Protein AF-Q0P9N2-F1 (afdb_monomer)

Radius of gyration: 19.95 Å; Cα contacts (8 Å, |Δi|>4): 120; chains: 1; bounding box: 55×49×36 Å

Organism: Campylobacter jejuni subsp. jejuni serotype O:2 (strain ATCC 700819 / NCTC 11168) (NCBI:txid192222)

Foldseek 3Di:
DVVVVVVVVVVVVCVVVVVCVVVVVLLADDLPDFADLVVLLVLCVVLPVCVQQNSLQQDDDVPDDRLLPDQLSVQSVLLVCLCPDPDPDPVSVVSNVSSVVDDSVNSLSPSCNNHPRNSNVVVVVVVVPPPDDQDQDPPRDRDD

Nearest PDB structures (foldseek):
  8yts-assembly2_B  TM=8.334E-01  e=1.254E-03  Thioalkalivibrio paradoxus ARh 1
  2zzs-assembly1_A  TM=8.441E-01  e=7.530E-03  Vibrio parahaemolyticus RIMD 2210633
  2zzs-assembly29_3  TM=8.317E-01  e=1.661E-02  Vibrio parahaemolyticus RIMD 2210633
  1cno-assembly1_A  TM=7.887E-01  e=2.669E-02  Marinobacter nauticus
  8uf3-assembly2_B  TM=7.961E-01  e=9.460E-02  Neisseria gonorrhoeae F62

Mean predicted aligned error: 12.49 Å

Structure (mmCIF, N/CA/C/O backbone):
data_AF-Q0P9N2-F1
#
_entry.id   AF-Q0P9N2-F1
#
loop_
_atom_site.group_PDB
_atom_site.id
_atom_site.type_symbol
_atom_site.label_atom_id
_atom_site.label_alt_id
_atom_site.label_comp_id
_atom_site.label_asym_id
_atom_site.label_entity_id
_atom_site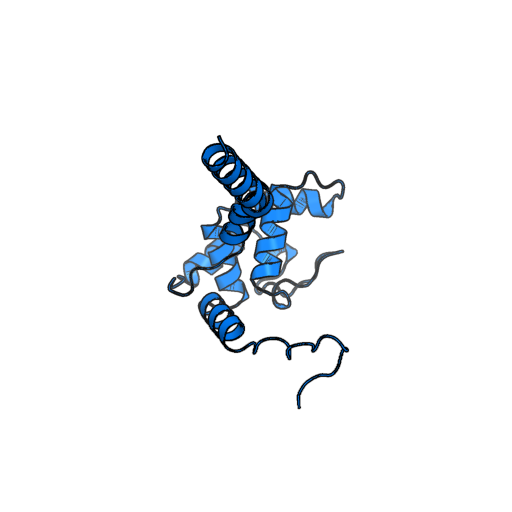.label_seq_id
_atom_site.pdbx_PDB_ins_code
_atom_site.Cartn_x
_atom_site.Cartn_y
_atom_site.Cartn_z
_atom_site.occupancy
_atom_site.B_iso_or_equiv
_atom_site.auth_seq_id
_atom_site.auth_comp_id
_atom_site.auth_asym_id
_atom_site.auth_atom_id
_atom_site.pdbx_PDB_model_num
ATOM 1 N N . MET A 1 1 ? 36.199 34.100 12.956 1.00 62.41 1 MET A N 1
ATOM 2 C CA . MET A 1 1 ? 35.433 33.993 11.688 1.00 62.41 1 MET A CA 1
ATOM 3 C C . MET A 1 1 ? 35.110 32.551 11.275 1.00 62.41 1 MET A C 1
ATOM 5 O O . MET A 1 1 ? 34.049 32.346 10.703 1.00 62.41 1 MET A O 1
ATOM 9 N N . ILE A 1 2 ? 35.939 31.557 11.616 1.00 66.62 2 ILE A N 1
ATOM 10 C CA . ILE A 1 2 ? 35.771 30.141 11.218 1.00 66.62 2 ILE A CA 1
ATOM 11 C C . ILE A 1 2 ? 34.466 29.489 11.731 1.00 66.62 2 ILE A C 1
ATOM 13 O O . ILE A 1 2 ? 33.790 28.801 10.974 1.00 66.62 2 ILE A O 1
ATOM 17 N N . ALA A 1 3 ? 34.036 29.774 12.966 1.00 63.50 3 ALA A N 1
ATOM 18 C CA . ALA A 1 3 ? 32.815 29.181 13.533 1.00 63.50 3 ALA A CA 1
ATOM 19 C C . ALA A 1 3 ? 31.517 29.569 12.787 1.00 63.50 3 ALA A C 1
ATOM 21 O O . ALA A 1 3 ? 30.598 28.760 12.688 1.00 63.50 3 ALA A O 1
ATOM 22 N N . ARG A 1 4 ? 31.448 30.777 12.200 1.00 62.47 4 ARG A N 1
ATOM 23 C CA . ARG A 1 4 ? 30.291 31.211 11.387 1.00 62.47 4 ARG A CA 1
ATOM 24 C C . ARG A 1 4 ? 30.214 30.465 10.054 1.00 62.47 4 ARG A C 1
ATOM 26 O O . AR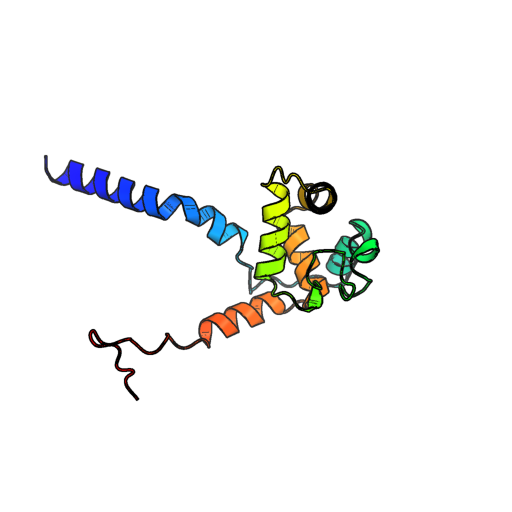G A 1 4 ? 29.117 30.201 9.583 1.00 62.47 4 ARG A O 1
ATOM 33 N N . TRP A 1 5 ? 31.354 30.099 9.470 1.00 62.41 5 TRP A N 1
ATOM 34 C CA . TRP A 1 5 ? 31.401 29.357 8.207 1.00 62.41 5 TRP A CA 1
ATOM 35 C C . TRP A 1 5 ? 30.996 27.889 8.382 1.00 62.41 5 TRP A C 1
ATOM 37 O O . TRP A 1 5 ? 30.289 27.362 7.531 1.00 62.41 5 TRP A O 1
ATOM 47 N N . LEU A 1 6 ? 31.351 27.262 9.510 1.00 66.00 6 LEU A N 1
ATOM 48 C CA . LEU A 1 6 ? 30.909 25.900 9.841 1.00 66.00 6 LEU A CA 1
ATOM 49 C C . LEU A 1 6 ? 29.392 25.815 10.071 1.00 66.00 6 LEU A C 1
ATOM 51 O O . LEU A 1 6 ? 28.756 24.854 9.651 1.00 66.00 6 LEU A O 1
ATOM 55 N N . PHE A 1 7 ? 28.791 26.836 10.690 1.00 63.97 7 PHE A N 1
ATOM 56 C CA . PHE A 1 7 ? 27.338 26.883 10.884 1.00 63.97 7 PHE A CA 1
ATOM 57 C C . PHE A 1 7 ? 26.585 27.058 9.558 1.00 63.97 7 PHE A C 1
ATOM 59 O O . PHE A 1 7 ? 25.590 26.380 9.315 1.00 63.97 7 PHE A O 1
ATOM 66 N N . ILE A 1 8 ? 27.087 27.928 8.675 1.00 66.50 8 ILE A N 1
ATOM 67 C CA . ILE A 1 8 ? 26.497 28.145 7.347 1.00 66.50 8 ILE A CA 1
ATOM 68 C C . ILE A 1 8 ? 26.666 26.898 6.471 1.00 66.50 8 ILE A C 1
ATOM 70 O O . ILE A 1 8 ? 25.713 26.520 5.795 1.00 66.50 8 ILE A O 1
ATOM 74 N N . SER A 1 9 ? 27.819 26.215 6.512 1.00 66.06 9 SER A N 1
ATOM 75 C CA . SER A 1 9 ? 27.999 24.974 5.746 1.00 66.06 9 SER A CA 1
ATOM 76 C C . SER A 1 9 ? 27.130 23.837 6.283 1.00 66.06 9 SER A C 1
ATOM 78 O O . SER A 1 9 ? 26.560 23.106 5.483 1.00 66.06 9 SER A O 1
ATOM 80 N N . SER A 1 10 ? 26.942 23.731 7.602 1.00 65.69 10 SER A N 1
ATOM 81 C CA . SER A 1 10 ? 26.029 22.755 8.209 1.00 65.69 10 SER A CA 1
ATOM 82 C C . SER A 1 10 ? 24.581 22.981 7.767 1.00 65.69 10 SER A C 1
ATOM 84 O O . SER A 1 10 ? 23.921 22.041 7.338 1.00 65.69 10 SER A O 1
ATOM 86 N N . ILE A 1 11 ? 24.106 24.233 7.747 1.00 66.44 11 ILE A N 1
ATOM 87 C CA . ILE A 1 11 ? 22.771 24.562 7.222 1.00 66.44 11 ILE A CA 1
ATOM 88 C C . ILE A 1 11 ? 22.680 24.259 5.724 1.00 66.44 11 ILE A C 1
ATOM 90 O O . ILE A 1 11 ? 21.651 23.773 5.275 1.00 66.44 11 ILE A O 1
ATOM 94 N N . PHE A 1 12 ? 23.740 24.495 4.945 1.00 63.91 12 PHE A N 1
ATOM 95 C CA . PHE A 1 12 ? 23.752 24.183 3.513 1.00 63.91 12 PHE A CA 1
ATOM 96 C C . PHE A 1 12 ? 23.729 22.673 3.248 1.00 63.91 12 PHE A C 1
ATOM 98 O O . PHE A 1 12 ? 23.026 22.222 2.353 1.00 63.91 12 PHE A O 1
ATOM 105 N N . VAL A 1 13 ? 24.437 21.882 4.058 1.00 65.31 13 VAL A N 1
ATOM 106 C CA . VAL A 1 13 ? 24.376 20.416 4.030 1.00 65.31 13 VAL A CA 1
ATOM 107 C C . VAL A 1 13 ? 22.976 19.960 4.436 1.00 65.31 13 VAL A C 1
ATOM 109 O O . VAL A 1 13 ? 22.335 19.244 3.680 1.00 65.31 13 VAL A O 1
ATOM 112 N N . VAL A 1 14 ? 22.427 20.448 5.550 1.00 63.44 14 VAL A N 1
ATOM 113 C CA . VAL A 1 14 ? 21.053 20.132 5.973 1.00 63.44 14 VAL A CA 1
ATOM 114 C C . VAL A 1 14 ? 20.014 20.626 4.968 1.00 63.44 14 VAL A C 1
ATOM 116 O O . VAL A 1 14 ? 18.983 19.994 4.855 1.00 63.44 14 VAL A O 1
ATOM 119 N N . ALA A 1 15 ? 20.248 21.687 4.196 1.00 62.34 15 ALA A N 1
ATOM 120 C CA . ALA A 1 15 ? 19.352 22.113 3.121 1.00 62.34 15 ALA A CA 1
ATOM 121 C C . ALA A 1 15 ? 19.477 21.202 1.890 1.00 62.34 15 ALA A C 1
ATOM 123 O O . ALA A 1 15 ? 18.463 20.781 1.347 1.00 62.34 15 ALA A O 1
ATOM 124 N N . LEU A 1 16 ? 20.696 20.821 1.494 1.00 61.38 16 LEU A N 1
ATOM 125 C CA . LEU A 1 16 ? 20.936 19.865 0.405 1.00 61.38 16 LEU A CA 1
ATOM 126 C C . LEU A 1 16 ? 20.373 18.468 0.726 1.00 61.38 16 LEU A C 1
ATOM 128 O O . LEU A 1 16 ? 19.844 17.810 -0.165 1.00 61.38 16 LEU A O 1
ATOM 132 N N . PHE A 1 17 ? 20.418 18.041 1.992 1.00 58.56 17 PHE A N 1
ATOM 133 C CA . PHE A 1 17 ? 19.788 16.806 2.482 1.00 58.56 17 PHE A CA 1
ATOM 134 C C . PHE A 1 17 ? 18.308 16.994 2.886 1.00 58.56 17 PHE A C 1
ATOM 136 O O . PHE A 1 17 ? 17.522 16.050 2.856 1.00 58.56 17 PHE A O 1
ATOM 143 N N . GLY A 1 18 ? 17.897 18.208 3.248 1.00 52.12 18 GLY A N 1
ATOM 144 C CA . GLY A 1 18 ? 16.597 18.520 3.856 1.00 52.12 18 GLY A CA 1
ATOM 145 C C . GLY A 1 18 ? 15.463 18.687 2.856 1.00 52.12 18 GLY A C 1
ATOM 146 O O . GLY A 1 18 ? 14.298 18.598 3.238 1.00 52.12 18 GLY A O 1
ATOM 147 N N . ILE A 1 19 ? 15.779 18.840 1.569 1.00 55.50 19 ILE A N 1
ATOM 148 C CA . ILE A 1 19 ? 14.774 18.937 0.501 1.00 55.50 19 ILE A CA 1
ATOM 149 C C . ILE A 1 19 ? 14.008 17.607 0.298 1.00 55.50 19 ILE A C 1
ATOM 151 O O . ILE A 1 19 ? 12.974 17.609 -0.360 1.00 55.50 19 ILE A O 1
ATOM 155 N N . ASN A 1 20 ? 14.399 16.489 0.930 1.00 54.12 20 ASN A N 1
ATOM 156 C CA . ASN A 1 20 ? 13.637 15.229 0.857 1.00 54.12 20 ASN A CA 1
ATOM 157 C C . ASN A 1 20 ? 13.001 14.739 2.166 1.00 54.12 20 ASN A C 1
ATOM 159 O O . ASN A 1 20 ? 12.332 13.707 2.158 1.00 54.12 20 ASN A O 1
ATOM 163 N N . LEU A 1 21 ? 13.122 15.464 3.285 1.00 54.53 21 LEU A N 1
ATOM 164 C CA . LEU A 1 21 ? 12.542 14.980 4.546 1.00 54.53 21 LEU A CA 1
ATOM 165 C C . LEU A 1 21 ? 11.005 14.981 4.508 1.00 54.53 21 LEU A C 1
ATOM 167 O O . LEU A 1 21 ? 10.366 14.080 5.043 1.00 54.53 21 LEU A O 1
ATOM 171 N N . LYS A 1 22 ? 10.404 15.956 3.812 1.00 51.25 22 LYS A N 1
ATOM 172 C CA . LYS A 1 22 ? 8.953 15.982 3.591 1.00 51.25 22 LYS A CA 1
ATOM 173 C C . LYS A 1 22 ? 8.500 14.769 2.783 1.00 51.25 22 LYS A C 1
ATOM 175 O O . LYS A 1 22 ? 7.534 14.137 3.186 1.00 51.25 22 LYS A O 1
ATOM 180 N N . SER A 1 23 ? 9.227 14.424 1.718 1.00 58.38 23 SER A N 1
ATOM 181 C CA . SER A 1 23 ? 8.975 13.210 0.938 1.00 58.38 23 SER A CA 1
ATOM 182 C C . SER A 1 23 ? 9.000 11.982 1.843 1.00 58.38 23 SER A C 1
ATOM 184 O O . SER A 1 23 ? 8.062 11.194 1.826 1.00 58.38 23 SER A O 1
ATOM 186 N N . PHE A 1 24 ? 10.013 11.874 2.707 1.00 64.69 24 PHE A N 1
ATOM 187 C CA . PHE A 1 24 ? 10.137 10.758 3.640 1.00 64.69 24 PHE A CA 1
ATOM 188 C C . PHE A 1 24 ? 8.891 10.611 4.526 1.00 64.69 24 PHE A C 1
ATOM 190 O O . PHE A 1 24 ? 8.246 9.569 4.503 1.00 64.69 24 PHE A O 1
ATOM 197 N N . PHE A 1 25 ? 8.459 11.681 5.201 1.00 63.69 25 PHE A N 1
ATOM 198 C CA . PHE A 1 25 ? 7.255 11.631 6.041 1.00 63.69 25 PHE A CA 1
ATOM 199 C C . PHE A 1 25 ? 5.956 11.432 5.253 1.00 63.69 25 PHE A C 1
ATOM 201 O O . PHE A 1 25 ? 5.005 10.844 5.766 1.00 63.69 25 PHE A O 1
ATOM 208 N N . THR A 1 26 ? 5.888 11.899 4.003 1.00 67.62 26 THR A N 1
ATOM 209 C CA . THR A 1 26 ? 4.703 11.684 3.166 1.00 67.62 26 THR A CA 1
ATOM 210 C C . THR A 1 26 ? 4.572 10.251 2.666 1.00 67.62 26 THR A C 1
ATOM 212 O O . THR A 1 26 ? 3.474 9.884 2.269 1.00 67.62 26 THR A O 1
ATOM 215 N N . TYR A 1 27 ? 5.635 9.442 2.705 1.00 74.75 27 TYR A N 1
ATOM 216 C CA . TYR A 1 27 ? 5.606 8.039 2.274 1.00 74.75 27 TYR A CA 1
ATOM 217 C C . TYR A 1 27 ? 5.638 7.031 3.432 1.00 74.75 27 TYR A C 1
ATOM 219 O O . TYR A 1 27 ? 5.387 5.855 3.204 1.00 74.75 27 TYR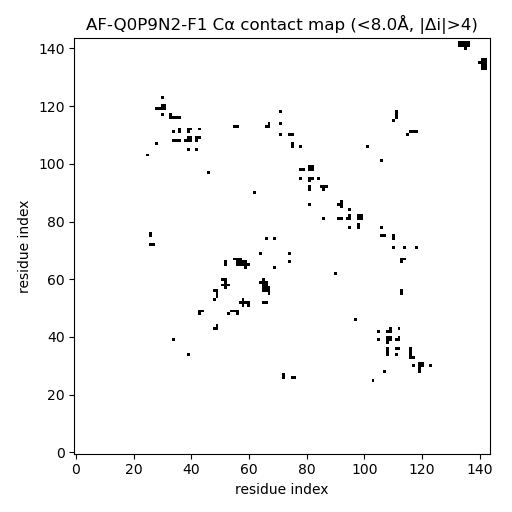 A O 1
ATOM 227 N N . THR A 1 28 ? 5.870 7.472 4.672 1.00 83.94 28 THR A N 1
ATOM 228 C CA . THR A 1 28 ? 5.853 6.600 5.860 1.00 83.94 28 THR A CA 1
ATOM 229 C C . THR A 1 28 ? 4.435 6.293 6.348 1.00 83.94 28 THR A C 1
ATOM 231 O O . THR A 1 28 ? 3.509 7.077 6.118 1.00 83.94 28 THR A O 1
ATOM 234 N N . PHE A 1 29 ? 4.279 5.187 7.076 1.00 89.25 29 PHE A N 1
ATOM 235 C CA . PHE A 1 29 ? 3.037 4.776 7.736 1.00 89.25 29 PHE A CA 1
ATOM 236 C C . PHE A 1 29 ? 3.216 4.736 9.257 1.00 89.25 29 PHE A C 1
ATOM 238 O O . PHE A 1 29 ? 4.299 4.429 9.750 1.00 89.25 29 PHE A O 1
ATOM 245 N N . ASP A 1 30 ? 2.149 5.017 10.006 1.00 87.56 30 ASP A N 1
ATOM 246 C CA . ASP A 1 30 ? 2.141 4.813 11.456 1.00 87.56 30 ASP A CA 1
ATOM 247 C C . ASP A 1 30 ? 1.847 3.340 11.773 1.00 87.56 30 ASP A C 1
ATOM 249 O O . ASP A 1 30 ? 0.710 2.883 11.645 1.00 87.56 30 ASP A O 1
ATOM 253 N N . ALA A 1 31 ? 2.875 2.598 12.188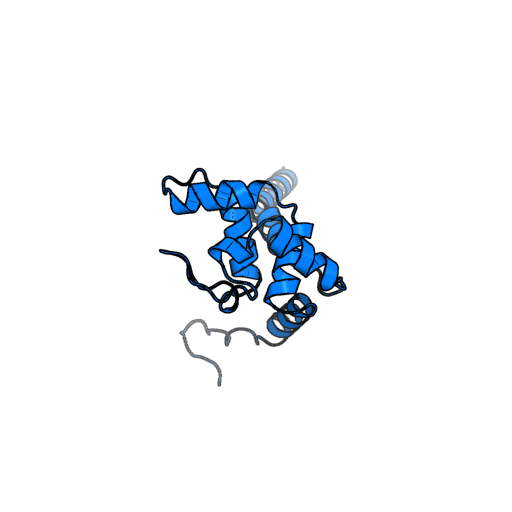 1.00 84.31 31 ALA A N 1
ATOM 254 C CA . ALA A 1 31 ? 2.767 1.183 12.548 1.00 84.31 31 ALA A CA 1
ATOM 255 C C . ALA A 1 31 ? 1.892 0.926 13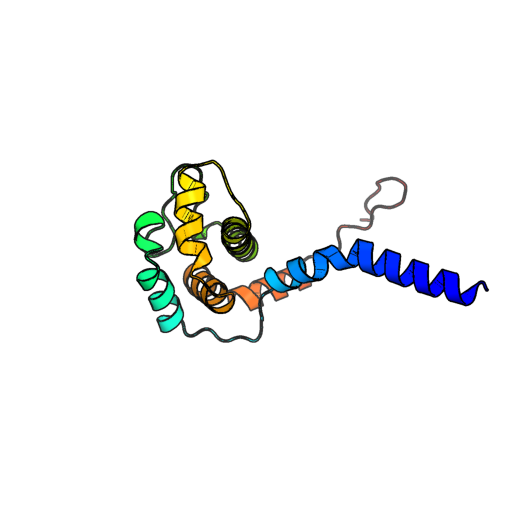.791 1.00 84.31 31 ALA A C 1
ATOM 257 O O . ALA A 1 31 ? 1.426 -0.194 13.984 1.00 84.31 31 ALA A O 1
ATOM 258 N N . ASN A 1 32 ? 1.636 1.945 14.621 1.00 86.75 32 ASN A N 1
ATOM 259 C CA . ASN A 1 32 ? 0.783 1.820 15.808 1.00 86.75 32 ASN A CA 1
ATOM 260 C C . ASN A 1 32 ? -0.690 2.127 15.512 1.00 86.75 32 ASN A C 1
ATOM 262 O O . ASN A 1 32 ? -1.550 1.952 16.381 1.00 86.75 32 ASN A O 1
ATOM 266 N N . LYS A 1 33 ? -1.001 2.601 14.302 1.00 90.44 33 LYS A N 1
ATOM 267 C CA . LYS A 1 33 ? -2.363 2.955 13.920 1.00 90.44 33 LYS A CA 1
ATOM 268 C C . LYS A 1 33 ? -3.198 1.699 13.698 1.00 90.44 33 LYS A C 1
ATOM 270 O O . LYS A 1 33 ? -2.895 0.873 12.842 1.00 90.44 33 LYS A O 1
ATOM 275 N N . GLN A 1 34 ? -4.307 1.605 14.423 1.00 92.00 34 GLN A N 1
ATOM 276 C CA . GLN A 1 34 ? -5.349 0.621 14.150 1.00 92.00 34 GLN A CA 1
ATOM 277 C C . GLN A 1 34 ? -6.355 1.206 13.157 1.00 92.00 34 GLN A C 1
ATOM 279 O O . GLN A 1 34 ? -6.928 2.271 13.393 1.00 92.00 34 GLN A O 1
ATOM 284 N N . TYR A 1 35 ? -6.555 0.517 12.036 1.00 93.69 35 TYR A N 1
ATOM 285 C CA . TYR A 1 35 ? -7.496 0.932 11.000 1.00 93.69 35 TYR A CA 1
ATOM 286 C C . TYR A 1 35 ? -8.879 0.330 11.251 1.00 93.69 35 TYR A C 1
ATOM 288 O O . TYR A 1 35 ? -9.014 -0.869 11.497 1.00 93.69 35 TYR A O 1
ATOM 296 N N . ASP A 1 36 ? -9.917 1.157 11.137 1.00 95.88 36 ASP A N 1
ATOM 297 C CA . ASP A 1 36 ? -11.293 0.680 11.014 1.00 95.88 36 ASP A CA 1
ATOM 298 C C . ASP A 1 36 ? -11.495 0.170 9.581 1.00 95.88 36 ASP A C 1
ATOM 300 O O . ASP A 1 36 ? -11.547 0.949 8.626 1.00 95.88 36 ASP A O 1
ATOM 304 N N . MET A 1 37 ? -11.580 -1.151 9.434 1.00 96.69 37 MET A N 1
ATOM 305 C CA . MET A 1 37 ? -11.652 -1.807 8.128 1.00 96.69 37 MET A CA 1
ATOM 306 C C . MET A 1 37 ? -12.964 -1.532 7.385 1.00 96.69 37 MET A C 1
ATOM 308 O O . MET A 1 37 ? -12.963 -1.496 6.153 1.00 96.69 37 MET A O 1
ATOM 312 N N . GLU A 1 38 ? -14.063 -1.277 8.100 1.00 97.38 38 GLU A N 1
ATOM 313 C CA . GLU A 1 38 ? -15.339 -0.913 7.479 1.00 97.38 38 GLU A CA 1
ATOM 314 C C . GLU A 1 38 ? -15.287 0.522 6.955 1.00 97.38 38 GLU A C 1
ATOM 316 O O . GLU A 1 38 ? -15.684 0.782 5.817 1.00 97.38 38 GLU A O 1
ATOM 321 N N . LYS A 1 39 ? -14.705 1.449 7.729 1.00 96.88 39 LYS A N 1
ATOM 322 C CA . LYS A 1 39 ? -14.438 2.821 7.264 1.00 96.88 39 LYS A CA 1
ATOM 323 C C . LYS A 1 39 ? -13.478 2.829 6.072 1.00 96.88 39 LYS A C 1
ATOM 325 O O . LYS A 1 39 ? -13.729 3.523 5.087 1.00 96.88 39 LYS A O 1
ATOM 330 N N . ALA A 1 40 ? -12.402 2.049 6.137 1.00 97.69 40 ALA A N 1
ATOM 331 C CA . ALA A 1 40 ? -11.412 1.919 5.073 1.00 97.69 40 ALA A CA 1
ATOM 332 C C . ALA A 1 40 ? -12.034 1.403 3.766 1.00 97.69 40 ALA A C 1
ATOM 334 O O . ALA A 1 40 ? -11.846 1.997 2.700 1.00 97.69 40 ALA A O 1
ATOM 335 N N . LYS A 1 41 ? -12.856 0.352 3.860 1.00 98.19 41 LYS A N 1
ATOM 336 C CA . LYS A 1 41 ? -13.654 -0.148 2.738 1.00 98.19 41 LYS A CA 1
ATOM 337 C C . LYS A 1 41 ? -14.609 0.923 2.221 1.00 98.19 41 LYS A C 1
ATOM 339 O O . LYS A 1 41 ? -14.643 1.180 1.022 1.00 98.19 41 LYS A O 1
ATOM 344 N N . ALA A 1 42 ? -15.358 1.587 3.099 1.00 98.12 42 ALA A N 1
ATOM 345 C CA . ALA A 1 42 ? -16.295 2.630 2.696 1.00 98.12 42 ALA A CA 1
ATOM 346 C C . ALA A 1 42 ? -15.597 3.744 1.901 1.00 98.12 42 ALA A C 1
ATOM 348 O O . ALA A 1 42 ? -16.095 4.125 0.844 1.00 98.12 42 ALA A O 1
ATOM 349 N N . LEU A 1 43 ? -14.418 4.197 2.337 1.00 97.81 43 LEU A N 1
ATOM 350 C CA . LEU A 1 43 ? -13.616 5.190 1.618 1.00 97.81 43 LEU A CA 1
ATOM 351 C C . LEU A 1 43 ? -13.215 4.715 0.214 1.00 97.81 43 LEU A C 1
ATOM 353 O O . LEU A 1 43 ? -13.336 5.488 -0.737 1.00 97.81 43 LEU A O 1
ATOM 357 N N . TYR A 1 44 ? -12.802 3.454 0.053 1.00 98.44 44 TYR A N 1
ATOM 358 C CA . TYR A 1 44 ? -12.449 2.881 -1.253 1.00 98.44 44 TYR A CA 1
ATOM 359 C C . TYR A 1 44 ? -13.618 2.925 -2.253 1.00 98.44 44 TYR A C 1
ATOM 361 O O . TYR A 1 44 ? -13.455 3.330 -3.408 1.00 98.44 44 TYR A O 1
ATOM 369 N N . PHE A 1 45 ? -14.820 2.551 -1.806 1.00 98.12 45 PHE A N 1
ATOM 370 C CA . PHE A 1 45 ? -16.017 2.546 -2.652 1.00 98.12 45 PHE A CA 1
ATOM 371 C C . PHE A 1 45 ? -16.589 3.955 -2.870 1.00 98.12 45 PHE A C 1
ATOM 373 O O . PHE A 1 45 ? -16.994 4.283 -3.985 1.00 98.12 45 PHE A O 1
ATOM 380 N N . GLN A 1 46 ? -16.585 4.818 -1.849 1.00 97.44 46 GLN A N 1
ATOM 381 C CA . GLN A 1 46 ? -17.058 6.206 -1.958 1.00 97.44 46 GLN A CA 1
ATOM 382 C C . GLN A 1 46 ? -16.211 7.020 -2.943 1.00 97.44 46 GLN A C 1
ATOM 384 O O . GLN A 1 46 ? -16.757 7.784 -3.739 1.00 97.44 46 GLN A O 1
ATOM 389 N N . ASN A 1 47 ? -14.896 6.787 -2.962 1.00 96.75 47 ASN A N 1
ATOM 390 C CA . ASN A 1 47 ? -13.980 7.389 -3.932 1.00 96.75 47 ASN A CA 1
ATOM 391 C C . ASN A 1 47 ? -13.959 6.662 -5.287 1.00 96.75 47 ASN A C 1
ATOM 393 O O . ASN A 1 47 ? -13.166 7.007 -6.161 1.00 96.75 47 ASN A O 1
ATOM 397 N N . LYS A 1 48 ? -14.854 5.682 -5.490 1.00 96.75 48 LYS A N 1
ATOM 398 C CA . LYS A 1 48 ? -15.049 4.930 -6.740 1.00 96.75 48 LYS A CA 1
ATOM 399 C C . LYS A 1 48 ? -13.800 4.199 -7.235 1.00 96.75 48 LYS A C 1
ATOM 401 O O . LYS A 1 48 ? -13.711 3.872 -8.419 1.00 96.75 48 LYS A O 1
ATOM 406 N N . CYS A 1 49 ? -12.858 3.884 -6.347 1.00 97.00 49 CYS A N 1
ATOM 407 C CA . CYS A 1 49 ? -11.644 3.156 -6.708 1.00 97.00 49 CYS A CA 1
ATOM 408 C C . CYS A 1 49 ? -11.989 1.792 -7.328 1.00 97.00 49 CYS A C 1
ATOM 410 O O . CYS A 1 49 ? -11.411 1.399 -8.344 1.00 97.00 49 CYS A O 1
ATOM 412 N N . ASN A 1 50 ? -13.007 1.122 -6.778 1.00 97.50 50 ASN A N 1
ATOM 413 C CA . ASN A 1 50 ? -13.469 -0.193 -7.219 1.00 97.50 50 ASN A CA 1
ATOM 414 C C . ASN A 1 50 ? -13.974 -0.222 -8.672 1.00 97.50 50 ASN A C 1
ATOM 416 O O . ASN A 1 50 ? -13.874 -1.243 -9.354 1.00 97.50 50 ASN A O 1
ATOM 420 N N . THR A 1 51 ? -14.485 0.909 -9.170 1.00 96.25 51 THR A N 1
ATOM 421 C CA . THR A 1 51 ? -15.061 1.007 -10.519 1.00 96.25 51 THR A CA 1
ATOM 422 C C . THR A 1 51 ? -14.017 0.676 -11.587 1.00 96.25 51 THR A C 1
ATOM 424 O O . THR A 1 51 ? -14.331 -0.003 -12.564 1.00 96.25 51 THR A O 1
ATOM 427 N N . CYS A 1 52 ? -12.764 1.088 -11.368 1.00 95.44 52 CYS A N 1
ATOM 428 C CA . CYS A 1 52 ? -11.652 0.818 -12.279 1.00 95.44 52 CYS A CA 1
ATOM 429 C C . CYS A 1 52 ? -10.738 -0.308 -11.775 1.00 95.44 52 CYS A C 1
ATOM 431 O O . CYS A 1 52 ? -10.278 -1.119 -12.574 1.00 95.44 52 CYS A O 1
ATOM 433 N N . HIS A 1 53 ? -10.497 -0.388 -10.463 1.00 96.75 53 HIS A N 1
ATOM 434 C CA . HIS A 1 53 ? -9.517 -1.308 -9.879 1.00 96.75 53 HIS A CA 1
ATOM 435 C C . HIS A 1 53 ? -10.111 -2.628 -9.358 1.00 96.75 53 HIS A C 1
ATOM 437 O O . HIS A 1 53 ? -9.348 -3.518 -9.003 1.00 96.75 53 HIS A O 1
ATOM 443 N N . GLY A 1 54 ? -11.434 -2.820 -9.391 1.00 97.19 54 GLY A N 1
ATOM 444 C CA . GLY A 1 54 ? -12.095 -4.018 -8.854 1.00 97.19 54 GLY A CA 1
ATOM 445 C C . GLY A 1 54 ? -12.364 -3.914 -7.357 1.00 97.19 54 GLY A C 1
ATOM 446 O O . GLY A 1 54 ? -11.817 -3.050 -6.683 1.00 97.19 54 GLY A O 1
ATOM 447 N N . ASP A 1 55 ? -13.228 -4.770 -6.821 1.00 97.50 55 ASP A N 1
ATOM 448 C CA . ASP A 1 55 ? -13.672 -4.634 -5.427 1.00 97.50 55 ASP A CA 1
ATOM 449 C C . ASP A 1 55 ? -12.550 -4.936 -4.420 1.00 97.50 55 ASP A C 1
ATOM 451 O O . ASP A 1 55 ? -12.578 -4.418 -3.306 1.00 97.50 55 ASP A O 1
ATOM 455 N N . ASN A 1 56 ? -11.535 -5.703 -4.826 1.00 96.38 56 ASN A N 1
ATOM 456 C CA . ASN A 1 56 ? -10.347 -6.061 -4.047 1.00 96.38 56 ASN A CA 1
ATOM 457 C C . ASN A 1 56 ? -9.055 -5.545 -4.708 1.00 96.38 56 ASN A C 1
ATOM 459 O O . ASN A 1 56 ? -7.976 -6.109 -4.511 1.00 96.38 56 ASN A O 1
ATOM 463 N N . ALA A 1 57 ? -9.158 -4.488 -5.522 1.00 97.19 57 ALA A N 1
ATOM 464 C CA . ALA A 1 57 ? -8.028 -3.874 -6.214 1.00 97.19 57 ALA A CA 1
ATOM 465 C C . ALA A 1 57 ? -7.257 -4.835 -7.160 1.00 97.19 57 ALA A C 1
ATOM 467 O O . ALA A 1 57 ? -6.057 -4.670 -7.402 1.00 97.19 57 ALA A O 1
ATOM 468 N N . GLU A 1 58 ? -7.950 -5.855 -7.678 1.00 96.62 58 GLU A N 1
ATOM 469 C CA . GLU A 1 58 ? -7.431 -6.951 -8.498 1.00 96.62 58 GLU A CA 1
ATOM 470 C C . GLU A 1 58 ? -7.433 -6.694 -10.010 1.00 96.62 58 GLU A C 1
ATOM 472 O O . GLU A 1 58 ? -6.816 -7.457 -10.756 1.00 96.62 58 GLU A O 1
ATOM 477 N N . LYS A 1 59 ? -8.121 -5.648 -10.482 1.00 95.94 59 LYS A N 1
ATOM 478 C CA . LYS A 1 59 ? -8.187 -5.320 -11.911 1.00 95.94 59 LYS A CA 1
ATOM 479 C C . LYS A 1 59 ? -6.982 -4.487 -12.336 1.00 95.94 59 LYS A C 1
ATOM 481 O O . LYS A 1 59 ? -6.600 -3.518 -11.679 1.00 95.94 59 LYS A O 1
ATOM 486 N N . SER A 1 60 ? -6.421 -4.841 -13.490 1.00 92.38 60 SER A N 1
ATOM 487 C CA . SER A 1 60 ? -5.445 -4.007 -14.193 1.00 92.38 60 SER A CA 1
ATOM 488 C C . SER A 1 60 ? -6.180 -2.955 -15.024 1.00 92.38 60 SER A C 1
ATOM 490 O O . SER A 1 60 ? -7.112 -3.280 -15.762 1.00 92.38 60 SER A O 1
ATOM 492 N N . VAL A 1 61 ? -5.753 -1.697 -14.909 1.00 88.06 61 VAL A N 1
ATOM 493 C CA . VAL A 1 61 ? -6.161 -0.607 -15.803 1.00 88.06 61 VAL A CA 1
ATOM 494 C C . VAL A 1 61 ? -5.071 -0.455 -16.866 1.00 88.06 61 VAL A C 1
ATOM 496 O O . VAL A 1 61 ? -3.899 -0.716 -16.601 1.00 88.06 61 VAL A O 1
ATOM 499 N N . ILE A 1 62 ? -5.434 -0.066 -18.091 1.00 82.69 62 ILE A N 1
ATOM 500 C CA . ILE A 1 62 ? -4.474 0.070 -19.197 1.00 82.69 62 ILE A CA 1
ATOM 501 C C . ILE A 1 62 ? -3.308 0.975 -18.774 1.00 82.69 62 ILE A C 1
ATOM 503 O O . ILE A 1 62 ? -3.503 2.141 -18.431 1.00 82.69 62 ILE A O 1
ATOM 507 N N . GLY A 1 63 ? -2.090 0.428 -18.816 1.00 79.94 63 GLY A N 1
ATOM 508 C CA . GLY A 1 63 ? -0.868 1.137 -1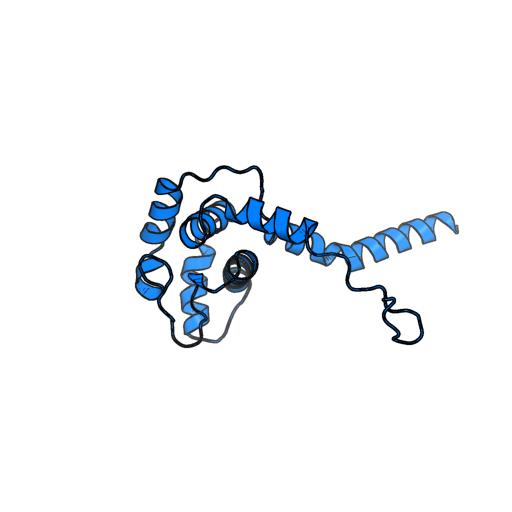8.433 1.00 79.94 63 GLY A CA 1
ATOM 509 C C . GLY A 1 63 ? -0.602 1.212 -16.925 1.00 79.94 63 GLY A C 1
ATOM 510 O O . GLY A 1 63 ? 0.326 1.911 -16.530 1.00 79.94 63 GLY A O 1
ATOM 511 N N . SER A 1 64 ? -1.366 0.506 -16.084 1.00 85.00 64 SER A N 1
ATOM 512 C CA . SER A 1 64 ? -1.148 0.444 -14.636 1.00 85.00 64 SER A CA 1
ATOM 513 C C . SER A 1 64 ? -0.877 -0.980 -14.146 1.00 85.00 64 SER A C 1
ATOM 515 O O . SER A 1 64 ? -1.391 -1.972 -14.673 1.00 85.00 64 SER A O 1
ATOM 517 N N . ARG A 1 65 ? -0.102 -1.076 -13.062 1.00 91.19 65 ARG A N 1
ATOM 518 C CA . ARG A 1 65 ? 0.017 -2.307 -12.271 1.00 91.19 65 ARG A CA 1
ATOM 519 C C . ARG A 1 65 ? -1.308 -2.589 -11.549 1.00 91.19 65 ARG A C 1
ATOM 521 O O . ARG A 1 65 ? -2.122 -1.683 -11.349 1.00 91.19 65 ARG A O 1
ATOM 528 N N . ILE A 1 66 ? -1.520 -3.849 -11.181 1.00 95.88 66 ILE A N 1
ATOM 529 C CA . ILE A 1 66 ? -2.623 -4.269 -10.310 1.00 95.88 66 ILE A CA 1
ATOM 530 C C . ILE A 1 66 ? -2.299 -3.807 -8.885 1.00 95.88 66 ILE A C 1
ATOM 532 O O . ILE A 1 66 ? -1.210 -4.087 -8.385 1.00 95.88 66 ILE A O 1
ATOM 536 N N . LEU A 1 67 ? -3.228 -3.107 -8.229 1.00 96.56 67 LEU 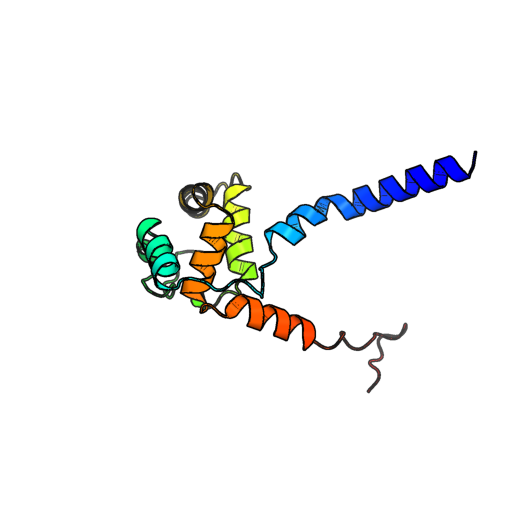A N 1
ATOM 537 C CA . LEU A 1 67 ? -2.954 -2.451 -6.946 1.00 96.56 67 LEU A CA 1
ATOM 538 C C . LEU A 1 67 ? -2.669 -3.449 -5.819 1.00 96.56 67 LEU A C 1
ATOM 540 O O . LEU A 1 67 ? -1.742 -3.230 -5.047 1.00 96.56 67 LEU A O 1
ATOM 544 N N . LYS A 1 68 ? -3.400 -4.569 -5.734 1.00 95.44 68 LYS A N 1
ATOM 545 C CA . LYS A 1 68 ? -3.141 -5.586 -4.693 1.00 95.44 68 LYS A CA 1
ATOM 546 C C . LYS A 1 68 ? -1.719 -6.177 -4.751 1.00 95.44 68 LYS A C 1
ATOM 548 O O . LYS A 1 68 ? -1.186 -6.581 -3.714 1.00 95.44 68 LYS A O 1
ATOM 553 N N . ASP A 1 69 ? -1.097 -6.158 -5.933 1.00 95.38 69 ASP A N 1
ATOM 554 C CA . ASP A 1 69 ? 0.250 -6.682 -6.195 1.00 95.38 69 ASP A CA 1
ATOM 555 C C . ASP A 1 69 ? 1.345 -5.610 -6.010 1.00 95.38 69 ASP A C 1
ATOM 557 O O . ASP A 1 69 ? 2.538 -5.906 -6.097 1.00 95.38 69 ASP A O 1
ATOM 561 N N . MET A 1 70 ? 0.963 -4.353 -5.766 1.00 93.94 70 MET A N 1
ATOM 562 C CA . MET A 1 70 ? 1.888 -3.277 -5.406 1.00 93.94 70 MET A CA 1
ATOM 563 C C . MET A 1 70 ? 2.190 -3.302 -3.903 1.00 93.94 70 MET A C 1
ATOM 565 O O . MET A 1 70 ? 1.410 -3.825 -3.092 1.00 93.94 70 MET A O 1
ATOM 569 N N . SER A 1 71 ? 3.340 -2.741 -3.522 1.00 92.81 71 SER A N 1
ATOM 570 C CA . SER A 1 71 ? 3.627 -2.479 -2.113 1.00 92.81 71 SER A CA 1
ATOM 571 C C . SER A 1 71 ? 2.789 -1.289 -1.616 1.00 92.81 71 SER A C 1
ATOM 573 O O . SER A 1 71 ? 2.351 -0.463 -2.425 1.00 92.81 71 SER A O 1
ATOM 575 N N . PRO A 1 72 ? 2.534 -1.180 -0.304 1.00 93.38 72 PRO A N 1
ATOM 576 C CA . PRO A 1 72 ? 1.882 -0.004 0.267 1.00 93.38 72 PRO A CA 1
ATOM 577 C C . PRO A 1 72 ? 2.588 1.313 -0.107 1.00 93.38 72 PRO A C 1
ATOM 579 O O . PRO A 1 72 ? 1.921 2.282 -0.478 1.00 93.38 72 PRO A O 1
ATOM 582 N N . GLU A 1 73 ? 3.925 1.336 -0.084 1.00 91.44 73 GLU A N 1
ATOM 583 C CA . GLU A 1 73 ? 4.750 2.501 -0.444 1.00 91.44 73 GLU A CA 1
ATOM 584 C C . GLU A 1 73 ? 4.549 2.876 -1.908 1.00 91.44 73 GLU A C 1
ATOM 586 O O . GLU A 1 73 ? 4.374 4.051 -2.209 1.00 91.44 73 GLU A O 1
ATOM 591 N N . ASP A 1 74 ? 4.529 1.890 -2.812 1.00 91.94 74 ASP A N 1
ATOM 592 C CA . ASP A 1 74 ? 4.307 2.110 -4.242 1.00 91.94 74 ASP A CA 1
ATOM 593 C C . ASP A 1 74 ? 2.923 2.739 -4.492 1.00 91.94 74 ASP A C 1
ATOM 595 O O . ASP A 1 74 ? 2.785 3.634 -5.329 1.00 91.94 74 ASP A O 1
ATOM 599 N N . ILE A 1 75 ? 1.887 2.293 -3.768 1.00 95.00 75 ILE A N 1
ATOM 600 C CA . ILE A 1 75 ? 0.522 2.834 -3.894 1.00 95.00 75 ILE A CA 1
ATOM 601 C C . ILE A 1 75 ? 0.471 4.278 -3.378 1.00 95.00 75 ILE A C 1
ATOM 603 O O . ILE A 1 75 ? -0.039 5.161 -4.073 1.00 95.00 75 ILE A O 1
ATOM 607 N N . LYS A 1 76 ? 1.023 4.537 -2.184 1.00 94.75 76 LYS A N 1
ATOM 608 C CA . LYS A 1 76 ? 1.090 5.885 -1.591 1.00 94.75 76 LYS A CA 1
ATOM 609 C C . LYS A 1 76 ? 1.917 6.830 -2.465 1.00 94.75 76 LYS A C 1
ATOM 611 O O . LYS A 1 76 ? 1.478 7.937 -2.770 1.00 94.75 76 LYS A O 1
ATOM 616 N N . GLY A 1 77 ? 3.059 6.329 -2.931 1.00 91.38 77 GLY A N 1
ATOM 617 C CA . GLY A 1 77 ? 3.937 6.863 -3.968 1.00 91.38 77 GLY A CA 1
ATOM 618 C C . GLY A 1 77 ? 3.174 7.388 -5.169 1.00 91.38 77 GLY A C 1
ATOM 619 O O . GLY A 1 77 ? 3.210 8.579 -5.476 1.00 91.38 77 GLY A O 1
ATOM 620 N N . ALA A 1 78 ? 2.443 6.489 -5.825 1.00 91.62 78 ALA A N 1
ATOM 621 C CA . ALA A 1 78 ? 1.679 6.800 -7.020 1.00 91.62 78 ALA A CA 1
ATOM 622 C C . ALA A 1 78 ? 0.572 7.831 -6.755 1.00 91.62 78 ALA A C 1
ATOM 624 O O . ALA A 1 78 ? 0.453 8.795 -7.508 1.00 91.62 78 ALA A O 1
ATOM 625 N N . LEU A 1 79 ? -0.212 7.674 -5.679 1.00 93.62 79 LEU A N 1
ATOM 626 C CA . LEU A 1 79 ? -1.303 8.600 -5.347 1.00 93.62 79 LEU A CA 1
ATOM 627 C C . LEU A 1 79 ? -0.791 10.020 -5.088 1.00 93.62 79 LEU A C 1
ATOM 629 O O . LEU A 1 79 ? -1.324 10.975 -5.652 1.00 93.62 79 LEU A O 1
ATOM 633 N N . ILE A 1 80 ? 0.278 10.166 -4.304 1.00 90.81 80 ILE A N 1
ATOM 634 C CA . ILE A 1 80 ? 0.907 11.469 -4.061 1.00 90.81 80 ILE A CA 1
ATOM 635 C C . ILE A 1 80 ? 1.516 12.011 -5.356 1.00 90.81 80 ILE A C 1
ATOM 637 O O . ILE A 1 80 ? 1.316 13.182 -5.675 1.00 90.81 80 ILE A O 1
ATOM 641 N N . GLY A 1 81 ? 2.175 11.164 -6.148 1.00 89.44 81 GLY A N 1
ATOM 642 C CA . GLY A 1 81 ? 2.688 11.522 -7.469 1.00 89.44 81 GLY A CA 1
ATOM 643 C C . GLY A 1 81 ? 1.613 12.142 -8.365 1.00 89.44 81 GLY A C 1
ATOM 644 O O . GLY A 1 81 ? 1.817 13.236 -8.882 1.00 89.44 81 GLY A O 1
ATOM 645 N N . TYR A 1 82 ? 0.429 11.531 -8.458 1.00 90.56 82 TYR A N 1
ATOM 646 C CA . TYR A 1 82 ? -0.702 12.076 -9.222 1.00 90.56 82 TYR A CA 1
ATOM 647 C C . TYR A 1 82 ? -1.225 13.421 -8.689 1.00 90.56 82 TYR A C 1
ATOM 649 O O . TYR A 1 82 ? -1.831 14.189 -9.439 1.00 90.56 82 TYR A O 1
ATOM 657 N N . THR A 1 83 ? -1.014 13.733 -7.405 1.00 87.38 83 THR A N 1
ATOM 658 C CA . THR A 1 83 ? -1.391 15.043 -6.846 1.00 87.38 83 THR A CA 1
ATOM 659 C C . THR A 1 83 ? -0.424 16.152 -7.251 1.00 87.38 83 THR A C 1
ATOM 661 O O . THR A 1 83 ? -0.857 17.286 -7.457 1.00 87.38 83 THR A O 1
ATOM 664 N N . LEU A 1 84 ? 0.862 15.814 -7.391 1.00 84.44 84 LEU A N 1
ATOM 665 C CA . LEU A 1 84 ? 1.941 16.745 -7.718 1.00 84.44 84 LEU A CA 1
ATOM 666 C C . LEU A 1 84 ? 2.119 16.929 -9.224 1.00 84.44 84 LEU A C 1
ATOM 668 O O . LEU A 1 84 ? 2.487 18.014 -9.672 1.00 84.44 84 LEU A O 1
ATOM 672 N N . ASP A 1 85 ? 1.889 15.869 -9.993 1.00 72.75 85 ASP A N 1
ATOM 673 C CA . ASP A 1 85 ? 2.208 15.846 -11.409 1.00 72.75 85 ASP A CA 1
ATOM 674 C C . ASP A 1 85 ? 1.121 16.541 -12.250 1.00 72.75 85 ASP A C 1
ATOM 676 O O . ASP A 1 85 ? -0.089 16.444 -12.008 1.00 72.75 85 ASP A O 1
ATOM 680 N N . SER A 1 86 ? 1.574 17.268 -13.266 1.00 64.31 86 SER A N 1
ATOM 681 C CA . SER A 1 86 ? 0.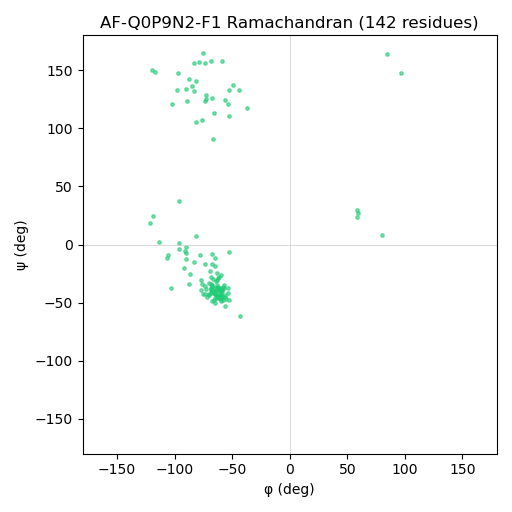754 17.869 -14.320 1.00 64.31 86 SER A CA 1
ATOM 682 C C . SER A 1 86 ? 0.728 16.954 -15.550 1.00 64.31 86 SER A C 1
ATOM 684 O O . SER A 1 86 ? 0.773 17.420 -16.690 1.00 64.31 86 SER A O 1
ATOM 686 N N . SER A 1 87 ? 0.691 15.639 -15.306 1.00 64.12 87 SER A N 1
ATOM 687 C CA . SER A 1 87 ? 0.968 14.592 -16.287 1.00 64.12 87 SER A CA 1
ATOM 688 C C . SER A 1 87 ? 0.144 14.742 -17.568 1.00 64.12 87 SER A C 1
ATOM 690 O O . SER A 1 87 ? -1.080 14.875 -17.540 1.00 64.12 87 SER A O 1
ATOM 692 N N . SER A 1 88 ? 0.822 14.621 -18.709 1.00 63.97 88 SER A N 1
ATOM 693 C CA . SER A 1 88 ? 0.271 14.814 -20.056 1.00 63.97 88 SER A CA 1
ATOM 694 C C . SER A 1 88 ? -0.568 13.649 -20.594 1.00 63.97 88 SER A C 1
ATOM 696 O O . SER A 1 88 ? -1.183 13.783 -21.653 1.00 63.97 88 SER A O 1
ATOM 698 N N . SER A 1 89 ? -0.600 12.497 -19.913 1.00 76.50 89 SER A N 1
ATOM 699 C CA . SER A 1 89 ? -1.375 11.341 -20.374 1.00 76.50 89 SER A CA 1
ATOM 700 C C . SER A 1 89 ? -2.818 11.389 -19.870 1.00 76.50 89 SER A C 1
ATOM 702 O O . SER A 1 89 ? -3.100 11.768 -18.731 1.00 76.50 89 SER A O 1
ATOM 704 N N . THR A 1 90 ? -3.752 10.955 -20.720 1.00 78.00 90 THR A N 1
ATOM 705 C CA . THR A 1 90 ? -5.184 10.897 -20.388 1.00 78.00 90 THR A CA 1
ATOM 706 C C . THR A 1 90 ? -5.452 10.038 -19.149 1.00 78.00 90 THR A C 1
ATOM 708 O O . THR A 1 90 ? -6.285 10.400 -18.321 1.00 78.00 90 THR A O 1
ATOM 711 N N . THR A 1 91 ? -4.721 8.931 -18.982 1.00 80.62 91 THR A N 1
ATOM 712 C CA . THR A 1 91 ? -4.872 8.023 -17.834 1.00 80.62 91 THR A CA 1
ATOM 713 C C . THR A 1 91 ? -4.368 8.645 -16.533 1.00 80.62 91 THR A C 1
ATOM 715 O O . THR A 1 91 ? -5.050 8.559 -15.513 1.00 80.62 91 THR A O 1
ATOM 718 N N . ALA A 1 92 ? -3.223 9.332 -16.556 1.00 85.00 92 ALA A N 1
ATOM 719 C CA . ALA A 1 92 ? -2.707 10.021 -15.377 1.00 85.00 92 ALA A CA 1
ATOM 720 C C . ALA A 1 92 ? -3.591 11.214 -14.988 1.00 85.00 92 ALA A C 1
ATOM 722 O O . ALA A 1 92 ? -3.889 11.392 -13.811 1.00 85.00 92 ALA A O 1
ATOM 723 N N . SER A 1 93 ? -4.098 11.966 -15.972 1.00 86.31 93 SER A N 1
ATOM 724 C CA . SER A 1 93 ? -5.069 13.045 -15.742 1.00 86.31 93 SER A CA 1
ATOM 725 C C . SER A 1 93 ? -6.350 12.542 -15.065 1.00 86.31 93 SER A C 1
ATOM 727 O O . SER A 1 93 ? -6.877 13.197 -14.165 1.00 86.31 93 SER A O 1
ATOM 729 N N . GLN A 1 94 ? -6.837 11.359 -15.458 1.00 89.44 94 GLN A N 1
ATOM 730 C CA . GLN A 1 94 ? -7.998 10.737 -14.825 1.00 89.44 94 GLN A CA 1
ATOM 731 C C . GLN A 1 94 ? -7.713 10.366 -13.363 1.00 89.44 94 GLN A C 1
ATOM 733 O O . GLN A 1 94 ? -8.523 10.681 -12.493 1.00 89.44 94 GLN A O 1
ATOM 738 N N . MET A 1 95 ? -6.566 9.741 -13.076 1.00 92.44 95 MET A N 1
ATOM 739 C CA . MET A 1 95 ? -6.198 9.381 -11.702 1.00 92.44 95 MET A CA 1
ATOM 740 C C . MET A 1 95 ? -5.915 10.600 -10.820 1.00 92.44 95 MET A C 1
ATOM 742 O O . MET A 1 95 ? -6.302 10.599 -9.653 1.00 92.44 95 MET A O 1
ATOM 746 N N . ALA A 1 96 ? -5.329 11.664 -11.372 1.00 92.06 96 ALA A N 1
ATOM 747 C CA . ALA A 1 96 ? -5.077 12.914 -10.657 1.00 92.06 96 ALA A CA 1
ATOM 748 C C . ALA A 1 96 ? -6.358 13.542 -10.091 1.00 92.06 96 ALA A C 1
ATOM 750 O O . ALA A 1 96 ? -6.335 14.077 -8.984 1.00 92.06 96 ALA A O 1
ATOM 751 N N . PHE A 1 97 ? -7.489 13.442 -10.801 1.00 91.62 97 PHE A N 1
ATOM 752 C CA . PHE A 1 97 ? -8.778 13.927 -10.299 1.00 91.62 97 PHE A CA 1
ATOM 753 C C . PHE A 1 97 ? -9.200 13.225 -9.000 1.00 91.62 97 PHE A C 1
ATOM 755 O O . PHE A 1 97 ? -9.614 13.890 -8.053 1.00 91.62 97 PHE A O 1
ATOM 762 N N . TYR A 1 98 ? -9.069 11.897 -8.938 1.00 94.44 98 TYR A N 1
ATOM 763 C CA . TYR A 1 98 ? -9.400 11.131 -7.735 1.00 94.44 98 TYR A CA 1
ATOM 764 C C . TYR A 1 98 ? -8.371 11.355 -6.624 1.00 94.44 98 TYR A C 1
ATOM 766 O O . TYR A 1 98 ? -8.751 11.624 -5.489 1.00 94.44 98 TYR A O 1
ATOM 774 N N . ALA A 1 99 ? -7.076 11.310 -6.952 1.00 94.38 99 ALA A N 1
ATOM 775 C CA . ALA A 1 99 ? -5.998 11.420 -5.974 1.00 94.38 99 ALA A CA 1
ATOM 776 C C . ALA A 1 99 ? -5.992 12.768 -5.232 1.00 94.38 99 ALA A C 1
ATOM 778 O O . ALA A 1 99 ? -5.741 12.808 -4.032 1.00 94.38 99 ALA A O 1
ATOM 779 N N . ARG A 1 100 ? -6.325 13.874 -5.914 1.00 92.88 100 ARG A N 1
ATOM 780 C CA . ARG A 1 100 ? -6.362 15.222 -5.312 1.00 92.88 100 ARG A CA 1
ATOM 781 C C . ARG A 1 100 ? -7.467 15.422 -4.272 1.00 92.88 100 ARG A C 1
ATOM 783 O O . ARG A 1 100 ? -7.383 16.375 -3.504 1.00 92.88 100 ARG A O 1
ATOM 790 N N . ASN A 1 101 ? -8.479 14.555 -4.241 1.00 93.31 101 ASN A N 1
ATOM 791 C CA . ASN A 1 101 ? -9.564 14.620 -3.257 1.00 93.31 101 ASN A CA 1
ATOM 792 C C . ASN A 1 101 ? -9.276 13.804 -1.988 1.00 93.31 101 ASN A C 1
ATOM 794 O O . ASN A 1 101 ? -10.098 13.803 -1.076 1.00 93.31 101 ASN A O 1
ATOM 798 N N . LEU A 1 102 ? -8.138 13.107 -1.926 1.00 95.12 102 LEU A N 1
ATOM 799 C CA . LEU A 1 102 ? -7.770 12.263 -0.796 1.00 95.12 102 LEU A CA 1
ATOM 800 C C . LEU A 1 102 ? -6.831 13.011 0.150 1.00 95.12 102 LEU A C 1
ATOM 802 O O . LEU A 1 102 ? -5.827 13.587 -0.272 1.00 95.12 102 LEU A O 1
ATOM 806 N N . SER A 1 103 ? -7.120 12.955 1.448 1.00 94.00 103 SER A N 1
ATOM 807 C CA . SER A 1 103 ? -6.138 13.310 2.471 1.00 94.00 103 SER A CA 1
ATOM 808 C C . SER A 1 103 ? -5.089 12.200 2.627 1.00 94.00 103 SER A C 1
ATOM 810 O O . SER A 1 103 ? -5.301 11.058 2.219 1.00 94.00 103 SER A O 1
ATOM 812 N N . HIS A 1 104 ? -3.960 12.499 3.278 1.00 91.62 104 HIS A N 1
ATOM 813 C CA . HIS A 1 104 ? -2.983 11.461 3.639 1.00 91.62 104 HIS A CA 1
ATOM 814 C C . HIS A 1 104 ? -3.613 10.350 4.495 1.00 91.62 104 HIS A C 1
ATOM 816 O O . HIS A 1 104 ? -3.267 9.183 4.333 1.00 91.62 104 HIS A O 1
ATOM 822 N N . GLU A 1 105 ? -4.569 10.700 5.362 1.00 93.31 105 GLU A N 1
ATOM 823 C CA . GLU A 1 105 ? -5.299 9.720 6.164 1.00 93.31 105 GLU A CA 1
ATOM 824 C C . GLU A 1 105 ? -6.188 8.823 5.291 1.00 93.31 105 GLU A C 1
ATOM 826 O O . GLU A 1 105 ? -6.241 7.614 5.524 1.00 93.31 105 GLU A O 1
ATOM 831 N N . ASP A 1 106 ? -6.861 9.381 4.282 1.00 96.31 106 ASP A N 1
ATOM 832 C CA . ASP A 1 106 ? -7.692 8.599 3.360 1.00 96.31 106 ASP A CA 1
ATOM 833 C C . ASP A 1 106 ? -6.846 7.624 2.545 1.00 96.31 106 ASP A C 1
ATOM 835 O O . ASP A 1 106 ? -7.233 6.468 2.386 1.00 96.31 106 ASP A O 1
ATOM 839 N N . ILE A 1 107 ? -5.669 8.065 2.083 1.00 96.00 107 ILE A N 1
ATOM 840 C CA . ILE A 1 107 ? -4.710 7.210 1.373 1.00 96.00 107 ILE A CA 1
ATOM 841 C C . ILE A 1 107 ? -4.314 6.016 2.248 1.00 96.00 107 ILE A C 1
ATOM 843 O O . ILE A 1 107 ? -4.386 4.876 1.791 1.00 96.00 107 ILE A O 1
ATOM 847 N N . ASP A 1 108 ? -3.961 6.255 3.512 1.00 95.69 108 ASP A N 1
ATOM 848 C CA . ASP A 1 108 ? -3.571 5.187 4.435 1.00 95.69 108 ASP A CA 1
ATOM 849 C C . ASP A 1 108 ? -4.726 4.213 4.715 1.00 95.69 108 ASP A C 1
ATOM 851 O O . ASP A 1 108 ? -4.518 3.002 4.742 1.00 95.69 108 ASP A O 1
ATOM 855 N N . ASN A 1 109 ? -5.959 4.712 4.873 1.00 97.06 109 ASN A N 1
ATOM 856 C CA . ASN A 1 109 ? -7.141 3.858 5.036 1.00 97.06 109 ASN A CA 1
ATOM 857 C C . ASN A 1 109 ? -7.424 3.028 3.773 1.00 97.06 109 ASN A C 1
ATOM 859 O O . ASN A 1 109 ? -7.705 1.837 3.868 1.00 97.06 109 ASN A O 1
ATOM 863 N N . ILE A 1 110 ? -7.319 3.619 2.583 1.00 97.69 110 ILE A N 1
ATOM 864 C CA . ILE A 1 110 ? -7.487 2.896 1.316 1.00 97.69 110 ILE A CA 1
ATOM 865 C C . ILE A 1 110 ? -6.436 1.786 1.185 1.00 97.69 110 ILE A C 1
ATOM 867 O O . ILE A 1 110 ? -6.768 0.664 0.809 1.00 97.69 110 ILE A O 1
ATOM 871 N N . ILE A 1 111 ? -5.181 2.067 1.535 1.00 97.19 111 ILE A N 1
ATOM 872 C CA . ILE A 1 111 ? -4.108 1.068 1.535 1.00 97.19 111 ILE A CA 1
ATOM 873 C C . ILE A 1 111 ? -4.393 -0.035 2.560 1.00 97.19 111 ILE A C 1
ATOM 875 O O . ILE A 1 111 ? -4.251 -1.209 2.219 1.00 97.19 111 ILE A O 1
ATOM 879 N N . ALA A 1 112 ? -4.865 0.316 3.761 1.00 97.25 112 ALA A N 1
ATOM 880 C CA . ALA A 1 112 ? -5.279 -0.657 4.770 1.00 97.25 112 ALA A CA 1
ATOM 881 C C . ALA A 1 112 ? -6.347 -1.608 4.223 1.00 97.25 112 ALA A C 1
ATOM 883 O O . ALA A 1 112 ? -6.217 -2.819 4.370 1.00 97.25 112 ALA A O 1
ATOM 884 N N . TYR A 1 113 ? -7.362 -1.086 3.526 1.00 98.00 113 TYR A N 1
ATOM 885 C CA . TYR A 1 113 ? -8.382 -1.915 2.881 1.00 98.00 113 TYR A CA 1
ATOM 886 C C . TYR A 1 113 ? -7.785 -2.898 1.858 1.00 98.00 113 TYR A C 1
ATOM 888 O O . TYR A 1 113 ? -8.147 -4.071 1.855 1.00 98.00 113 TYR A O 1
ATOM 896 N N . ILE A 1 114 ? -6.852 -2.440 1.018 1.00 97.19 114 ILE A N 1
ATOM 897 C CA . ILE A 1 114 ? -6.250 -3.253 -0.053 1.00 97.19 114 ILE A CA 1
ATOM 898 C C . ILE A 1 114 ? -5.282 -4.314 0.498 1.00 97.19 114 ILE A C 1
ATOM 900 O O . ILE A 1 114 ? -5.200 -5.416 -0.043 1.00 97.19 114 ILE A O 1
ATOM 904 N N . LYS A 1 115 ? -4.505 -3.976 1.533 1.00 95.56 115 LYS A N 1
ATOM 905 C CA . LYS A 1 115 ? -3.369 -4.783 2.015 1.00 95.56 115 LYS A CA 1
ATOM 906 C C . LYS A 1 115 ? -3.634 -5.505 3.337 1.00 95.56 115 LYS A C 1
ATOM 908 O O . LYS A 1 115 ? -2.859 -6.386 3.690 1.00 95.56 115 LYS A O 1
ATOM 913 N N . GLY A 1 116 ? -4.721 -5.170 4.027 1.00 93.44 116 GLY A N 1
ATOM 914 C CA . GLY A 1 116 ? -5.012 -5.601 5.394 1.00 93.44 116 GLY A CA 1
ATOM 915 C C . GLY A 1 116 ? -4.591 -4.546 6.419 1.00 93.44 116 GLY A C 1
ATOM 916 O O . GLY A 1 116 ? -3.622 -3.820 6.221 1.00 93.44 116 GLY A O 1
ATOM 917 N N . GLY A 1 117 ? -5.318 -4.451 7.537 1.00 87.44 117 GLY A N 1
ATOM 918 C CA . GLY A 1 117 ? -5.121 -3.401 8.548 1.00 87.44 117 GLY A CA 1
ATOM 919 C C . GLY A 1 117 ? -3.775 -3.431 9.284 1.00 87.44 117 GLY A C 1
ATOM 920 O O . GLY A 1 117 ? -3.438 -2.471 9.966 1.00 87.44 117 GLY A O 1
ATOM 921 N N . ASN A 1 118 ? -2.997 -4.504 9.146 1.00 89.25 118 ASN A N 1
ATOM 922 C CA . ASN A 1 118 ? -1.675 -4.683 9.751 1.00 89.25 118 ASN A CA 1
ATOM 923 C C . ASN A 1 118 ? -0.511 -4.325 8.811 1.00 89.25 118 ASN A C 1
ATOM 925 O O . ASN A 1 118 ? 0.640 -4.435 9.223 1.00 89.25 118 ASN A O 1
ATOM 929 N N . PHE A 1 119 ? -0.779 -3.875 7.579 1.00 91.50 119 PHE A N 1
ATOM 930 C CA . PHE A 1 119 ? 0.263 -3.657 6.570 1.00 91.50 119 PHE A CA 1
ATOM 931 C C . PHE A 1 119 ? 1.416 -2.757 7.059 1.00 91.50 119 PHE A C 1
ATOM 933 O O . PHE A 1 119 ? 2.570 -3.014 6.740 1.00 91.50 119 PHE A O 1
ATOM 940 N N . ALA A 1 120 ? 1.122 -1.721 7.855 1.00 86.56 120 ALA A N 1
ATOM 941 C CA . ALA A 1 120 ? 2.128 -0.792 8.373 1.00 86.56 120 ALA A CA 1
ATOM 942 C C . ALA A 1 120 ? 3.086 -1.461 9.374 1.00 86.56 120 ALA A C 1
ATOM 944 O O . ALA A 1 120 ? 4.277 -1.152 9.393 1.00 86.56 120 ALA A O 1
ATOM 945 N N . LEU A 1 121 ? 2.577 -2.401 10.176 1.00 86.56 121 LEU A N 1
ATOM 946 C CA . LEU A 1 121 ? 3.396 -3.214 11.070 1.00 86.56 121 LEU A CA 1
ATOM 947 C C . LEU A 1 121 ? 4.248 -4.199 10.266 1.00 86.56 121 LEU A C 1
ATOM 949 O O . LEU A 1 121 ? 5.439 -4.321 10.532 1.00 86.56 121 LEU A O 1
ATOM 953 N N . ASP A 1 122 ? 3.663 -4.852 9.261 1.00 86.25 122 ASP A N 1
ATOM 954 C CA . ASP A 1 122 ? 4.378 -5.811 8.411 1.00 86.25 122 ASP A CA 1
ATOM 955 C C . ASP A 1 122 ? 5.564 -5.149 7.690 1.00 86.25 122 ASP A C 1
ATOM 957 O O . ASP A 1 122 ? 6.638 -5.739 7.580 1.00 86.25 122 ASP A O 1
ATOM 961 N N . LEU A 1 123 ? 5.395 -3.899 7.250 1.00 85.88 123 LEU A N 1
ATOM 962 C CA . LEU A 1 123 ? 6.463 -3.087 6.668 1.00 85.88 123 LEU A CA 1
ATOM 963 C C . LEU A 1 123 ? 7.552 -2.739 7.672 1.00 85.88 123 LEU A C 1
ATOM 965 O O . LEU A 1 123 ? 8.724 -2.947 7.387 1.00 85.88 123 LEU A O 1
ATOM 969 N N . GLN A 1 124 ? 7.174 -2.269 8.862 1.00 83.19 124 GLN A N 1
ATOM 970 C CA . GLN A 1 124 ? 8.144 -1.967 9.911 1.00 83.19 124 GLN A CA 1
ATOM 971 C C . GLN A 1 124 ? 8.951 -3.213 10.298 1.00 83.19 124 GLN A C 1
ATOM 973 O O . GLN A 1 124 ? 10.160 -3.134 10.491 1.00 83.19 124 GLN A O 1
ATOM 978 N N . VAL A 1 125 ? 8.298 -4.372 10.400 1.00 84.38 125 VAL A N 1
ATOM 979 C CA . VAL A 1 125 ? 8.970 -5.647 10.671 1.00 84.38 125 VAL A CA 1
ATOM 980 C C . VAL A 1 125 ? 9.899 -6.019 9.519 1.00 84.38 125 VAL A C 1
ATOM 982 O O . VAL A 1 125 ? 11.025 -6.433 9.769 1.00 84.38 125 VAL A O 1
ATOM 985 N N . LYS A 1 126 ? 9.472 -5.839 8.266 1.00 82.81 126 LYS A N 1
ATOM 986 C CA . LYS A 1 126 ? 10.320 -6.079 7.097 1.00 82.81 126 LYS A CA 1
ATOM 987 C C . LYS A 1 126 ? 11.568 -5.188 7.106 1.00 82.81 126 LYS A C 1
ATOM 989 O O . LYS A 1 126 ? 12.657 -5.721 6.937 1.00 82.81 126 LYS A O 1
ATOM 994 N N . ASP A 1 127 ? 11.432 -3.897 7.395 1.00 78.75 127 ASP A N 1
ATOM 995 C CA . ASP A 1 127 ? 12.561 -2.959 7.490 1.00 78.75 127 ASP A CA 1
ATOM 996 C C . ASP A 1 127 ? 13.532 -3.321 8.629 1.00 78.75 127 ASP A C 1
ATOM 998 O O . ASP A 1 127 ? 14.730 -3.071 8.534 1.00 78.75 127 ASP A O 1
ATOM 1002 N N . LEU A 1 128 ? 13.028 -3.925 9.713 1.00 80.69 128 LEU A N 1
ATOM 1003 C CA . LEU A 1 128 ? 13.849 -4.420 10.825 1.00 80.69 128 LEU A CA 1
ATOM 1004 C C . LEU A 1 128 ? 14.556 -5.747 10.509 1.00 80.69 128 LEU A C 1
ATOM 1006 O O . LEU A 1 128 ? 15.610 -6.021 11.082 1.00 80.69 128 LEU A O 1
ATOM 1010 N N . LEU A 1 129 ? 13.957 -6.589 9.661 1.00 81.25 129 LEU A N 1
ATOM 1011 C CA . LEU A 1 129 ? 14.467 -7.916 9.300 1.00 81.25 129 LEU A CA 1
ATOM 1012 C C . LEU A 1 129 ? 15.353 -7.911 8.051 1.00 81.25 129 LEU A C 1
ATOM 1014 O O . LEU A 1 129 ? 16.106 -8.863 7.852 1.00 81.25 129 LEU A O 1
ATOM 1018 N N . GLU A 1 130 ? 15.262 -6.888 7.201 1.00 70.81 130 GLU A N 1
ATOM 1019 C CA . GLU A 1 130 ? 16.196 -6.693 6.095 1.00 70.81 130 GLU A CA 1
ATOM 1020 C C . GLU A 1 130 ? 17.589 -6.370 6.666 1.00 70.81 130 GLU A C 1
ATOM 1022 O O . GLU A 1 130 ? 17.936 -5.226 6.951 1.00 70.81 130 GLU A O 1
ATOM 1027 N N . GLU A 1 131 ? 18.379 -7.431 6.878 1.00 59.25 131 GLU A N 1
ATOM 1028 C CA . GLU A 1 131 ? 19.794 -7.377 7.251 1.00 59.25 131 GLU A CA 1
ATOM 1029 C C . GLU A 1 131 ? 20.558 -6.427 6.313 1.00 59.25 131 GLU A C 1
ATOM 1031 O O . GLU A 1 131 ? 20.355 -6.452 5.094 1.00 59.25 131 GLU A O 1
ATOM 1036 N N . GLU A 1 132 ? 21.447 -5.596 6.881 1.00 57.97 132 GLU A N 1
ATOM 1037 C CA . GLU A 1 132 ? 22.312 -4.693 6.112 1.00 57.97 132 GLU A CA 1
ATOM 1038 C C . GLU A 1 132 ? 22.909 -5.434 4.903 1.00 57.97 132 GLU A C 1
ATOM 1040 O O . GLU A 1 132 ? 23.443 -6.539 5.061 1.00 57.97 132 GLU A O 1
ATOM 1045 N N . PRO A 1 133 ? 22.876 -4.847 3.690 1.00 55.41 133 PRO A N 1
ATOM 1046 C CA . PRO A 1 133 ? 23.496 -5.477 2.538 1.00 55.41 133 PRO A CA 1
ATOM 1047 C C . PRO A 1 133 ? 24.962 -5.740 2.874 1.00 55.41 133 PRO A C 1
ATOM 1049 O O . PRO A 1 133 ? 25.676 -4.809 3.251 1.00 55.41 133 PRO A O 1
ATOM 1052 N N . ALA A 1 134 ? 25.388 -7.003 2.742 1.00 54.88 134 ALA A N 1
ATOM 1053 C CA . ALA A 1 134 ? 26.727 -7.461 3.099 1.00 54.88 134 ALA A CA 1
ATOM 1054 C C . ALA A 1 134 ? 27.778 -6.398 2.760 1.00 54.88 134 ALA A C 1
ATOM 1056 O O . ALA A 1 134 ? 27.919 -5.999 1.596 1.00 54.88 134 ALA A O 1
ATOM 1057 N N . GLN A 1 135 ? 28.46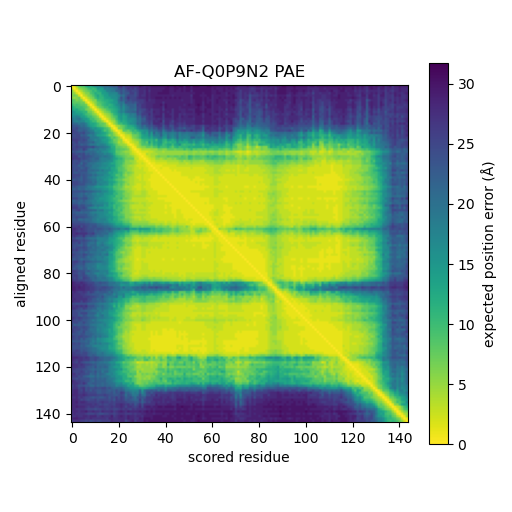4 -5.909 3.800 1.00 48.66 135 GLN A N 1
ATOM 1058 C CA . GLN A 1 135 ? 29.371 -4.775 3.707 1.00 48.66 135 GLN A CA 1
ATOM 1059 C C . GLN A 1 135 ? 30.372 -5.039 2.579 1.00 48.66 135 GLN A C 1
ATOM 1061 O O . GLN A 1 135 ? 31.229 -5.923 2.668 1.00 48.66 135 GLN A O 1
ATOM 1066 N N . LYS A 1 136 ? 30.257 -4.287 1.479 1.00 50.09 136 LYS A N 1
ATOM 1067 C CA . LYS A 1 136 ? 31.235 -4.382 0.398 1.00 50.09 136 LYS A CA 1
ATOM 1068 C C . LYS A 1 136 ? 32.559 -3.879 0.951 1.00 50.09 136 LYS A C 1
ATOM 1070 O O . LYS A 1 136 ? 32.713 -2.694 1.247 1.00 50.09 136 LYS A O 1
ATOM 1075 N N . THR A 1 137 ? 33.534 -4.771 1.081 1.00 56.72 137 THR A N 1
ATOM 1076 C CA . THR A 1 137 ? 34.918 -4.352 1.303 1.00 56.72 137 THR A CA 1
ATOM 1077 C C . THR A 1 137 ? 35.363 -3.467 0.132 1.00 56.72 137 THR A C 1
ATOM 1079 O O . THR A 1 137 ? 34.815 -3.558 -0.971 1.00 56.72 137 THR A O 1
ATOM 1082 N N . LYS A 1 138 ? 36.394 -2.630 0.328 1.00 57.41 138 LYS A N 1
ATOM 1083 C CA . LYS A 1 138 ? 36.968 -1.720 -0.694 1.00 57.41 138 LYS A CA 1
ATOM 1084 C C . LYS A 1 138 ? 37.362 -2.404 -2.028 1.00 57.41 138 LYS A C 1
ATOM 1086 O O . LYS A 1 138 ? 37.738 -1.711 -2.966 1.00 57.41 138 LYS A O 1
ATOM 1091 N N . HIS A 1 139 ? 37.279 -3.737 -2.101 1.00 62.41 139 HIS A N 1
ATOM 1092 C CA . HIS A 1 139 ? 37.639 -4.598 -3.227 1.00 62.41 139 HIS A CA 1
ATOM 1093 C C . HIS A 1 139 ? 36.482 -5.466 -3.771 1.00 62.41 139 HIS A C 1
ATOM 1095 O O . HIS A 1 139 ? 36.748 -6.438 -4.467 1.00 62.41 139 HIS A O 1
ATOM 1101 N N . ASN A 1 140 ? 35.209 -5.148 -3.495 1.00 58.81 140 ASN A N 1
ATOM 1102 C CA . ASN A 1 140 ? 34.051 -5.936 -3.969 1.00 58.81 140 ASN A CA 1
ATOM 1103 C C . ASN A 1 140 ? 34.054 -7.415 -3.522 1.00 58.81 140 ASN A C 1
ATOM 1105 O O . ASN A 1 140 ? 33.523 -8.272 -4.225 1.00 58.81 140 ASN A O 1
ATOM 1109 N N . ILE A 1 141 ? 34.634 -7.733 -2.363 1.00 53.66 141 ILE A N 1
ATOM 1110 C CA . ILE A 1 141 ? 34.565 -9.081 -1.786 1.00 53.66 141 ILE A CA 1
ATOM 1111 C C . ILE A 1 141 ? 33.520 -9.047 -0.673 1.00 53.66 141 ILE A C 1
ATOM 1113 O O . ILE A 1 141 ? 33.656 -8.252 0.263 1.00 53.66 141 ILE A O 1
ATOM 1117 N N . PHE A 1 142 ? 32.480 -9.873 -0.802 1.00 57.88 142 PHE A N 1
ATOM 1118 C CA . PHE A 1 142 ? 31.496 -10.112 0.252 1.00 57.88 142 PHE A CA 1
ATOM 1119 C C . PHE A 1 142 ? 32.149 -10.974 1.340 1.00 57.88 142 PHE A C 1
ATOM 1121 O O . PHE A 1 142 ? 32.711 -12.027 1.030 1.00 57.88 142 PHE A O 1
ATOM 1128 N N . LEU A 1 143 ? 32.122 -10.519 2.595 1.00 54.94 143 LEU A N 1
ATOM 1129 C CA . LEU A 1 143 ? 32.503 -11.363 3.729 1.00 54.94 143 LEU A CA 1
ATOM 1130 C C . LEU A 1 143 ? 31.441 -12.465 3.865 1.00 54.94 143 LEU A C 1
ATOM 1132 O O . LEU A 1 143 ? 30.249 -12.165 3.865 1.00 54.94 143 LEU A O 1
ATOM 1136 N N . LYS A 1 144 ? 31.891 -13.722 3.881 1.00 53.22 144 LYS A N 1
ATOM 1137 C CA . LYS A 1 144 ? 31.057 -14.908 4.102 1.00 53.22 144 LYS A CA 1
ATOM 1138 C C . LYS A 1 144 ? 30.800 -15.109 5.589 1.00 53.22 144 LYS A C 1
ATOM 1140 O O . LYS A 1 144 ? 31.743 -14.832 6.363 1.00 53.22 144 LYS A O 1
#

Sequence (144 aa):
MIARWLFISSIFVVALFGINLKSFFTYTFDANKQYDMEKAKALYFQNKCNTCHGDNAEKSVIGSRILKDMSPEDIKGALIGYTLDSSSSTTASQMAFYARNLSHEDIDNIIAYIKGGNFALDLQVKDLLEEEPAQKTKHNIFLK

InterPro domains:
  IPR009056 Cytochrome c-like domain [PF00034] (38-115)
  IPR009056 Cytochrome c-like domain [PS51007] (35-118)
  IPR036909 Cytochrome c-like domain superfamily [G3DSA:1.10.760.10] (36-116)
  IPR036909 Cytochrome c-like domain superfamily [SSF46626] (4-116)

pLDDT: mean 81.95, std 15.5, range [48.66, 98.44]

Secondary structure (DSSP, 8-state):
-HHHHHHHHHHHHHHHHHTTHHHHHHH---TTPPP-HHHHHHHHHHTTHHHHH-TTS-PPPTT---GGGS-HHHHHHHHHHHHH----SHHHHHHHHHHTT--HHHHHHHHHHHH-TTHHHHHHHHHHHS-------TTSPPP-

Solvent-accessible surface area (backbone atoms only — not comparable to full-atom values): 8327 Å² total; per-residue (Å²): 118,69,72,61,54,54,53,53,50,49,51,50,49,49,49,73,61,47,78,47,53,63,56,51,63,72,57,59,71,67,52,84,56,83,62,58,59,68,61,13,43,47,52,33,55,75,67,46,47,34,82,62,24,32,93,65,27,70,31,64,43,96,97,48,76,35,55,55,80,46,53,67,54,56,51,50,47,49,41,52,45,32,53,74,50,85,56,89,46,74,67,50,48,55,49,20,61,57,34,61,74,51,50,76,66,51,50,53,31,36,44,26,50,57,66,38,60,57,46,43,40,56,48,55,52,46,66,71,64,59,68,76,75,68,66,67,42,103,77,77,48,69,77,129